Protein AF-A0A327KCR0-F1 (afdb_monomer_lite)

Foldseek 3Di:
DDDDDQDDAFCLVVDAQDDQRRNGHPRRVVVVLQVLCVQPPVPCGSVVQADPVDRNDCDDVNVVVVVVVSVVQVCCCPPVCVPCPNVGDDSNNPD

Sequence (95 aa):
FPAVSAEGPRASEVYENVHVLGDLSEEQFLRVMTVITEWVSPEQGCAYCHDENDLAAERPYTKIVSRRMLEMTRHINSDWTNHVAQTGVTCYTCH

Organism: NCBI:txid29409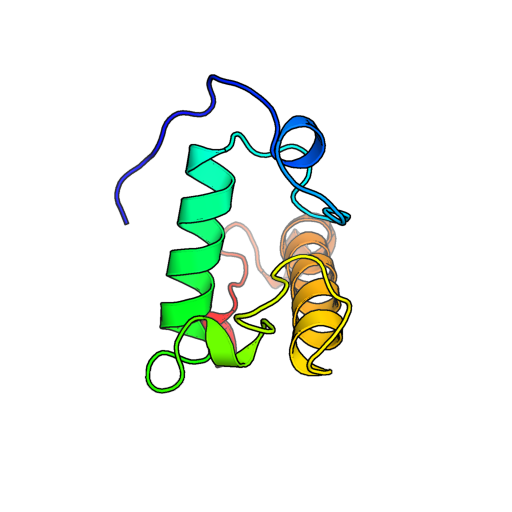

pLDDT: mean 97.15, std 2.61, range [76.5, 98.69]

Radius of gyration: 13.78 Å; chains: 1; bounding box: 32×28×34 Å

Secondary structure (DSSP, 8-state):
-------S-BHHHHSSS-SSSTTSBHHHHHHHHHHHHHHH-TTTGGGGTSBTTBTTSS-SHHHHHHHHHHHHHHHHHHH-HHHHTTT---GGGT-

Structure (mmCIF, N/CA/C/O backbone):
data_AF-A0A327KCR0-F1
#
_entry.id   AF-A0A327KCR0-F1
#
loop_
_atom_site.group_PDB
_atom_site.id
_atom_site.type_symbol
_atom_site.label_atom_id
_atom_site.label_alt_id
_atom_site.label_comp_id
_atom_site.label_asym_id
_atom_site.label_entity_id
_atom_site.label_seq_id
_atom_site.pdbx_PDB_ins_code
_atom_site.Cartn_x
_atom_site.Cartn_y
_atom_site.Cartn_z
_atom_site.occupancy
_atom_site.B_iso_or_equiv
_atom_site.auth_seq_id
_atom_site.auth_comp_id
_atom_site.auth_asym_id
_atom_site.auth_atom_id
_atom_site.pdbx_PDB_model_num
ATOM 1 N N . PHE A 1 1 ? 1.253 11.509 4.749 1.00 76.50 1 PHE A N 1
ATOM 2 C CA . PHE A 1 1 ? 1.223 11.470 3.270 1.00 76.50 1 PHE A CA 1
ATOM 3 C C . PHE A 1 1 ? 0.001 12.196 2.732 1.00 76.50 1 PHE A C 1
ATOM 5 O O . PHE A 1 1 ? -1.096 11.883 3.200 1.00 76.50 1 PHE A O 1
ATOM 12 N N . PRO A 1 2 ? 0.163 13.124 1.772 1.00 89.06 2 PRO A N 1
ATOM 13 C CA . PRO A 1 2 ? -0.959 13.816 1.137 1.00 89.06 2 PRO A CA 1
ATOM 14 C C . PRO A 1 2 ? -1.914 12.826 0.451 1.00 89.06 2 PRO A C 1
ATOM 16 O O . PRO A 1 2 ? -1.543 11.681 0.168 1.00 89.06 2 PRO A O 1
ATOM 19 N N . ALA A 1 3 ? -3.159 13.252 0.233 1.00 92.06 3 ALA A N 1
ATOM 20 C CA . ALA A 1 3 ? -4.083 12.527 -0.632 1.00 92.06 3 ALA A CA 1
ATOM 21 C C . ALA A 1 3 ? -3.585 12.592 -2.086 1.00 92.06 3 ALA A C 1
ATOM 23 O O . ALA A 1 3 ? -2.963 13.576 -2.479 1.00 92.06 3 ALA A O 1
ATOM 24 N N . VAL A 1 4 ? -3.851 11.538 -2.854 1.00 95.06 4 VAL A N 1
ATOM 25 C CA . VAL A 1 4 ? -3.485 11.413 -4.275 1.00 95.06 4 VAL A CA 1
ATOM 26 C C . VAL A 1 4 ? -4.724 11.050 -5.085 1.00 95.06 4 VAL A C 1
ATOM 28 O O . VAL A 1 4 ? -5.718 10.594 -4.505 1.00 95.06 4 VAL A O 1
ATOM 31 N N . SER A 1 5 ? -4.690 11.276 -6.397 1.00 92.56 5 SER A N 1
ATOM 32 C CA . SER A 1 5 ? -5.859 11.099 -7.251 1.00 92.56 5 SER A CA 1
ATOM 33 C C . SER A 1 5 ? -6.286 9.633 -7.335 1.00 92.56 5 SER A C 1
ATOM 35 O O . SER A 1 5 ? -5.460 8.726 -7.420 1.00 92.56 5 SER A O 1
ATOM 37 N N . ALA A 1 6 ? -7.599 9.390 -7.327 1.00 94.31 6 ALA A N 1
ATOM 38 C CA . ALA A 1 6 ? -8.186 8.080 -7.631 1.00 94.31 6 ALA A CA 1
ATOM 39 C C . ALA A 1 6 ? -8.495 7.902 -9.133 1.00 94.31 6 ALA A C 1
ATOM 41 O O . ALA A 1 6 ? -8.979 6.844 -9.555 1.00 94.31 6 ALA A O 1
ATOM 42 N N . GLU A 1 7 ? -8.260 8.954 -9.921 1.00 95.25 7 GLU A N 1
ATOM 43 C CA . GLU A 1 7 ? -8.423 8.968 -11.371 1.00 95.25 7 GLU A CA 1
ATOM 44 C C . GLU A 1 7 ? -7.232 8.296 -12.067 1.00 95.25 7 GLU A C 1
ATOM 46 O O . GLU A 1 7 ? -6.186 8.061 -11.461 1.00 95.25 7 GLU A O 1
ATOM 51 N N . GLY A 1 8 ? -7.394 7.997 -13.356 1.00 93.81 8 GLY A N 1
ATOM 52 C CA . GLY A 1 8 ? -6.359 7.365 -14.171 1.00 93.81 8 GLY A CA 1
ATOM 53 C C . GLY A 1 8 ? -6.462 5.835 -14.247 1.00 93.81 8 GLY A C 1
ATOM 54 O O . GLY A 1 8 ? -7.446 5.250 -13.771 1.00 93.81 8 GLY A O 1
ATOM 55 N N . PRO A 1 9 ? -5.476 5.198 -14.907 1.00 97.31 9 PRO A N 1
ATOM 56 C CA . PRO A 1 9 ? -5.462 3.760 -15.133 1.00 97.31 9 PRO A CA 1
ATOM 57 C C . PRO A 1 9 ? -5.261 2.989 -13.828 1.00 97.31 9 PRO A C 1
ATOM 59 O O . PRO A 1 9 ? -4.696 3.495 -12.850 1.00 97.31 9 PRO A O 1
ATOM 62 N N . ARG A 1 10 ? -5.743 1.748 -13.816 1.00 97.94 10 ARG A N 1
ATOM 63 C CA . ARG A 1 10 ? -5.617 0.857 -12.663 1.00 97.94 10 ARG A CA 1
ATOM 64 C C . ARG A 1 10 ? -4.218 0.258 -12.618 1.00 97.94 10 ARG A C 1
ATOM 66 O O . ARG A 1 10 ? -3.626 -0.041 -13.649 1.00 97.94 10 ARG A O 1
ATOM 73 N N . ALA A 1 11 ? -3.706 -0.001 -11.420 1.00 97.69 11 ALA A N 1
ATOM 74 C CA . ALA A 1 11 ? -2.394 -0.617 -11.243 1.00 97.69 11 ALA A CA 1
ATOM 75 C C . ALA A 1 11 ? -2.271 -1.967 -11.974 1.00 97.69 11 ALA A C 1
ATOM 77 O O . ALA A 1 11 ? -1.201 -2.291 -12.474 1.00 97.69 11 ALA A O 1
ATOM 78 N N . SER A 1 12 ? -3.367 -2.727 -12.081 1.00 97.38 12 SER A N 1
ATOM 79 C CA . SER A 1 12 ? -3.420 -3.980 -12.853 1.00 97.38 12 SER A CA 1
ATOM 80 C C . SER A 1 12 ? -3.328 -3.804 -14.376 1.00 97.38 12 SER A C 1
ATOM 82 O O . SER A 1 12 ? -3.024 -4.767 -15.073 1.00 97.38 12 SER A O 1
ATOM 84 N N . GLU A 1 13 ? -3.587 -2.603 -14.895 1.00 97.44 13 GLU A N 1
ATOM 85 C CA . GLU A 1 13 ? -3.479 -2.266 -16.321 1.00 97.44 13 GLU A CA 1
ATOM 86 C C . GLU A 1 13 ? -2.090 -1.714 -16.672 1.00 97.44 13 GLU A C 1
ATOM 88 O O . GLU A 1 13 ? -1.658 -1.820 -17.818 1.00 97.44 13 GLU A O 1
ATOM 93 N N . VAL A 1 14 ? -1.401 -1.115 -15.694 1.00 97.25 14 VAL A N 1
ATOM 94 C CA . VAL A 1 14 ? -0.098 -0.453 -15.875 1.00 97.25 14 VAL A CA 1
ATOM 95 C C . VAL A 1 14 ? 1.074 -1.363 -15.508 1.00 97.25 14 VAL A C 1
ATOM 97 O O . VAL A 1 14 ? 2.109 -1.325 -16.169 1.00 97.25 14 VAL A O 1
ATOM 100 N N . TYR A 1 15 ? 0.932 -2.171 -14.455 1.00 97.25 15 TYR A N 1
ATOM 101 C CA . TYR A 1 15 ? 2.019 -2.966 -13.890 1.00 97.25 15 TYR A CA 1
ATOM 102 C C . TYR A 1 15 ? 1.781 -4.467 -14.033 1.00 97.25 15 TYR A C 1
ATOM 104 O O . TYR A 1 15 ? 0.658 -4.968 -13.983 1.00 97.25 15 TYR A O 1
ATOM 112 N N . GLU A 1 16 ? 2.880 -5.207 -14.123 1.00 96.81 16 GLU A N 1
ATOM 113 C CA . GLU A 1 16 ? 2.861 -6.663 -14.163 1.00 96.81 16 GLU A CA 1
ATOM 114 C C . GLU A 1 16 ? 2.801 -7.266 -12.751 1.00 96.81 16 GLU A C 1
ATOM 116 O O . GLU A 1 16 ? 3.339 -6.724 -11.784 1.00 96.81 16 GLU A O 1
ATOM 121 N N . ASN A 1 17 ? 2.175 -8.441 -12.637 1.00 96.81 17 ASN A N 1
ATOM 122 C CA . ASN A 1 17 ? 2.154 -9.246 -11.411 1.00 96.81 17 ASN A CA 1
ATOM 123 C C . ASN A 1 17 ? 1.516 -8.552 -10.178 1.00 96.81 17 ASN A C 1
ATOM 125 O O . ASN A 1 17 ? 1.941 -8.745 -9.031 1.00 96.81 17 ASN A O 1
ATOM 129 N N . VAL A 1 18 ? 0.475 -7.739 -10.395 1.00 97.19 18 VAL A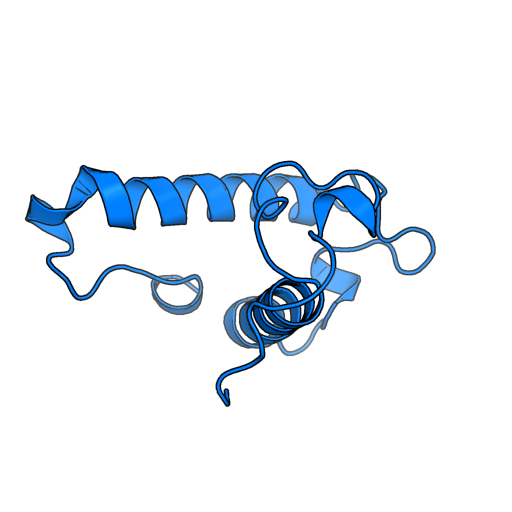 N 1
ATOM 130 C CA . VAL A 1 18 ? -0.292 -7.084 -9.321 1.00 97.19 18 VAL A CA 1
ATOM 131 C C . VAL A 1 18 ? -1.537 -7.899 -8.962 1.00 97.19 18 VAL A C 1
ATOM 133 O O . VAL A 1 18 ? -2.556 -7.835 -9.642 1.00 97.19 18 VAL A O 1
ATOM 136 N N . HIS A 1 19 ? -1.477 -8.639 -7.851 1.00 95.56 19 HIS A N 1
ATOM 137 C CA . HIS A 1 19 ? -2.579 -9.513 -7.414 1.00 95.56 19 HIS A CA 1
ATOM 138 C C . HIS A 1 19 ? -3.560 -8.881 -6.422 1.00 95.56 19 HIS A C 1
ATOM 140 O O . HIS A 1 19 ? -4.750 -9.173 -6.467 1.00 95.56 19 HIS A O 1
ATOM 146 N N . VAL A 1 20 ? -3.067 -8.053 -5.494 1.00 97.44 20 VAL A N 1
ATOM 147 C CA . VAL A 1 20 ? -3.883 -7.531 -4.381 1.00 97.44 20 VAL A CA 1
ATOM 148 C C . VAL A 1 20 ? -4.323 -6.099 -4.663 1.00 97.44 20 VAL A C 1
ATOM 150 O O . VAL A 1 20 ? -5.505 -5.791 -4.598 1.00 97.44 20 VAL A O 1
ATOM 153 N N . LEU A 1 21 ? -3.384 -5.220 -5.009 1.00 97.81 21 LEU A N 1
ATOM 154 C CA . LEU A 1 21 ? -3.615 -3.777 -5.150 1.00 97.81 21 LEU A CA 1
ATOM 155 C C . LEU A 1 21 ? -4.012 -3.357 -6.577 1.00 97.81 21 LEU A C 1
ATOM 157 O O . LEU A 1 21 ? -3.767 -2.221 -6.972 1.00 97.81 21 LEU A O 1
ATOM 161 N N . GLY A 1 22 ? -4.569 -4.277 -7.368 1.00 97.19 22 GLY A N 1
ATOM 162 C CA . GLY A 1 22 ? -4.824 -4.065 -8.797 1.00 97.19 22 GLY A CA 1
ATOM 163 C C . GLY A 1 22 ? -5.915 -3.037 -9.101 1.00 97.19 22 GLY A C 1
ATOM 164 O O . GLY A 1 22 ? -5.981 -2.555 -10.227 1.00 97.19 22 GLY A O 1
ATOM 165 N N . ASP A 1 23 ? -6.747 -2.710 -8.113 1.00 97.38 23 ASP A N 1
ATOM 166 C CA . ASP A 1 23 ? -7.885 -1.791 -8.179 1.00 97.38 23 ASP A CA 1
ATOM 167 C C . ASP A 1 23 ? -7.510 -0.314 -7.958 1.00 97.38 23 ASP A C 1
ATOM 169 O O . ASP A 1 23 ? -8.258 0.597 -8.333 1.00 97.38 23 ASP A O 1
ATOM 173 N N . LEU A 1 24 ? -6.339 -0.067 -7.371 1.00 98.00 24 LEU A N 1
ATOM 174 C CA . LEU A 1 24 ? -5.841 1.279 -7.102 1.00 98.00 24 LEU A CA 1
ATOM 175 C C . LEU A 1 24 ? -5.499 2.011 -8.403 1.00 98.00 24 LEU A C 1
ATOM 177 O O . LEU A 1 24 ? -5.083 1.381 -9.376 1.00 98.00 24 LEU A O 1
ATOM 181 N N . SER A 1 25 ? -5.640 3.340 -8.415 1.00 98.19 25 SER A N 1
ATOM 182 C CA . SER A 1 25 ? -4.998 4.151 -9.458 1.00 98.19 25 SER A CA 1
ATOM 183 C C . SER A 1 25 ? -3.475 4.028 -9.360 1.00 98.19 25 SER A C 1
ATOM 185 O O . SER A 1 25 ? -2.937 3.671 -8.305 1.00 98.19 25 SER A O 1
ATOM 187 N N . GLU A 1 26 ? -2.766 4.364 -10.435 1.00 96.69 26 GLU A N 1
ATOM 188 C CA . GLU A 1 26 ? -1.300 4.384 -10.431 1.00 96.69 26 GLU A CA 1
ATOM 189 C C . GLU A 1 26 ? -0.723 5.235 -9.281 1.00 96.69 26 GLU A C 1
ATOM 191 O O . GLU A 1 26 ? 0.128 4.770 -8.520 1.00 96.69 26 GLU A O 1
ATOM 196 N N . GLU A 1 27 ? -1.245 6.449 -9.071 1.00 96.62 27 GLU A N 1
ATOM 197 C CA . GLU A 1 27 ? -0.779 7.328 -7.991 1.00 96.62 27 GLU A CA 1
ATOM 198 C C . GLU A 1 27 ? -1.037 6.736 -6.597 1.00 96.62 27 GLU A C 1
ATOM 200 O O . GLU A 1 27 ? -0.191 6.824 -5.702 1.00 96.62 27 GLU A O 1
ATOM 205 N N . GLN A 1 28 ? -2.200 6.109 -6.395 1.00 97.81 28 GLN A N 1
ATOM 206 C CA . GLN A 1 28 ? -2.526 5.433 -5.139 1.00 97.81 28 GLN A CA 1
ATOM 207 C C . GLN A 1 28 ? -1.608 4.240 -4.890 1.00 97.81 28 GLN A C 1
ATOM 209 O O . GLN A 1 28 ? -1.157 4.047 -3.759 1.00 97.81 28 GLN A O 1
ATOM 214 N N . PHE A 1 29 ? -1.316 3.458 -5.929 1.00 97.94 29 PHE A N 1
ATOM 215 C CA . PHE A 1 29 ? -0.418 2.315 -5.851 1.00 97.94 29 PHE A CA 1
ATOM 216 C C . PHE A 1 29 ? 0.990 2.746 -5.432 1.00 97.94 29 PHE A C 1
ATOM 218 O O . PHE A 1 29 ? 1.519 2.227 -4.447 1.00 97.94 29 PHE A O 1
ATOM 225 N N . LEU A 1 30 ? 1.559 3.754 -6.100 1.00 96.19 30 LEU A N 1
ATOM 226 C CA . LEU A 1 30 ? 2.877 4.294 -5.757 1.00 96.19 30 LEU A CA 1
ATOM 227 C C . LEU A 1 30 ? 2.904 4.861 -4.334 1.00 96.19 30 LEU A C 1
ATOM 229 O O . LEU A 1 30 ? 3.823 4.561 -3.570 1.00 96.19 30 LEU A O 1
ATOM 233 N N . ARG A 1 31 ? 1.858 5.594 -3.926 1.00 97.31 31 ARG A N 1
ATOM 234 C CA . ARG A 1 31 ? 1.726 6.085 -2.547 1.00 97.31 31 ARG A CA 1
ATOM 235 C C . ARG A 1 31 ? 1.757 4.942 -1.536 1.00 97.31 31 ARG A C 1
ATOM 237 O O . ARG A 1 31 ? 2.434 5.063 -0.521 1.00 97.31 31 ARG A O 1
ATOM 244 N N . VAL A 1 32 ? 1.033 3.849 -1.784 1.00 97.31 32 VAL A N 1
ATOM 245 C CA . VAL A 1 32 ? 1.029 2.680 -0.889 1.00 97.31 32 VAL A CA 1
ATOM 246 C C . VAL A 1 32 ? 2.428 2.068 -0.782 1.00 97.31 32 VAL A C 1
ATOM 248 O O . VAL A 1 32 ? 2.852 1.764 0.330 1.00 97.31 32 VAL A O 1
ATOM 251 N N . MET A 1 33 ? 3.178 1.960 -1.881 1.00 97.81 33 MET A N 1
ATOM 252 C CA . MET A 1 33 ? 4.551 1.434 -1.849 1.00 97.81 33 MET A CA 1
ATOM 253 C C . MET A 1 33 ? 5.505 2.313 -1.033 1.00 97.81 33 MET A C 1
ATOM 255 O O . MET A 1 33 ? 6.272 1.797 -0.215 1.00 97.81 33 MET A O 1
ATOM 259 N N . THR A 1 34 ? 5.422 3.638 -1.182 1.00 97.00 34 THR A N 1
ATOM 260 C CA . THR A 1 34 ? 6.211 4.578 -0.367 1.00 97.00 34 THR A CA 1
ATOM 261 C C . THR A 1 34 ? 5.878 4.436 1.117 1.00 97.00 34 THR A C 1
ATOM 263 O O . THR A 1 34 ? 6.774 4.319 1.947 1.00 97.00 34 THR A O 1
ATOM 266 N N . VAL A 1 35 ? 4.587 4.379 1.450 1.00 97.38 35 VAL A N 1
ATOM 267 C CA . VAL A 1 35 ? 4.121 4.272 2.838 1.00 97.38 35 VAL A CA 1
ATOM 268 C C . VAL A 1 35 ? 4.564 2.954 3.482 1.00 97.38 35 VAL A C 1
ATOM 270 O O . VAL A 1 35 ? 5.027 2.954 4.618 1.00 97.38 35 VAL A O 1
ATOM 273 N N . ILE A 1 36 ? 4.457 1.829 2.767 1.00 98.00 36 ILE A N 1
ATOM 274 C CA . ILE A 1 36 ? 4.908 0.523 3.272 1.00 98.00 36 ILE A CA 1
ATOM 275 C C . ILE A 1 36 ? 6.417 0.529 3.513 1.00 98.00 36 ILE A C 1
ATOM 277 O O . ILE A 1 36 ? 6.865 -0.005 4.523 1.00 98.00 36 ILE A O 1
ATOM 281 N N . THR A 1 37 ? 7.191 1.160 2.627 1.00 98.19 37 THR A N 1
ATOM 282 C CA . THR A 1 37 ? 8.644 1.292 2.802 1.00 98.19 37 THR A CA 1
ATOM 283 C C . THR A 1 37 ? 8.978 2.030 4.096 1.00 98.19 37 THR A C 1
ATOM 285 O O . THR A 1 37 ? 9.789 1.539 4.877 1.00 98.19 37 THR A O 1
ATOM 288 N N . GLU A 1 38 ? 8.312 3.158 4.363 1.00 98.06 38 GLU A N 1
ATOM 289 C CA . GLU A 1 38 ? 8.506 3.912 5.609 1.00 98.06 38 GLU A CA 1
ATOM 290 C C . GLU A 1 38 ? 8.108 3.111 6.855 1.00 98.06 38 GLU A C 1
ATOM 292 O O . GLU A 1 38 ? 8.752 3.236 7.894 1.00 98.06 38 GLU A O 1
ATOM 297 N N . TRP A 1 39 ? 7.069 2.279 6.764 1.00 98.44 39 TRP A N 1
ATOM 298 C CA . TRP A 1 39 ? 6.579 1.497 7.900 1.00 98.44 39 TRP A CA 1
ATOM 299 C C . TRP A 1 39 ? 7.369 0.223 8.187 1.00 98.44 39 TRP A C 1
ATOM 301 O O . TRP A 1 39 ? 7.394 -0.205 9.332 1.00 98.44 39 TRP A O 1
ATOM 311 N N . VAL A 1 40 ? 7.957 -0.415 7.175 1.00 98.44 40 VAL A N 1
ATOM 312 C CA . VAL A 1 40 ? 8.502 -1.778 7.307 1.00 98.44 40 VAL A CA 1
ATOM 313 C C . VAL A 1 40 ? 10.021 -1.814 7.201 1.00 98.44 40 VAL A C 1
ATOM 315 O O . VAL A 1 40 ? 10.669 -2.553 7.937 1.00 98.44 40 VAL A O 1
ATOM 318 N N . SER A 1 41 ? 10.601 -1.054 6.273 1.00 98.25 41 SER A N 1
ATOM 319 C CA . SER A 1 41 ? 12.021 -1.166 5.930 1.00 98.25 41 SER A CA 1
ATOM 320 C C . SER A 1 41 ? 12.618 0.181 5.502 1.00 98.25 41 SER A C 1
ATOM 322 O O . SER A 1 41 ? 13.138 0.296 4.386 1.00 98.25 41 SER A O 1
ATOM 324 N N . PRO A 1 42 ? 12.552 1.220 6.356 1.00 97.69 42 PRO A N 1
ATOM 325 C CA . PRO A 1 42 ? 12.967 2.573 5.984 1.00 97.69 42 PRO A CA 1
ATOM 326 C C . PRO A 1 42 ? 14.468 2.678 5.680 1.00 97.69 42 PRO A C 1
ATOM 328 O O . PRO A 1 42 ? 14.871 3.518 4.882 1.00 97.69 42 PRO A O 1
ATOM 331 N N . GLU A 1 43 ? 15.298 1.819 6.279 1.00 97.88 43 GLU A N 1
ATOM 332 C CA . GLU A 1 43 ? 16.746 1.799 6.038 1.00 97.88 43 GLU A CA 1
ATOM 333 C C . GLU A 1 43 ? 17.113 1.076 4.734 1.00 97.88 43 GLU A C 1
ATOM 335 O O . GLU A 1 43 ? 18.015 1.506 4.019 1.00 97.88 43 GLU A O 1
ATOM 340 N N . GLN A 1 44 ? 1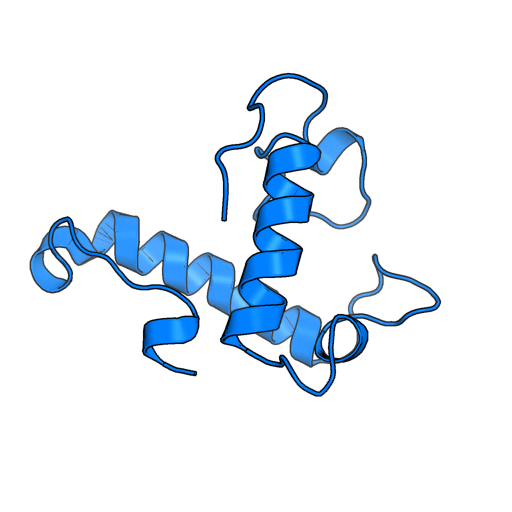6.424 -0.025 4.417 1.00 97.81 44 GLN A N 1
ATOM 341 C CA . GLN A 1 44 ? 16.705 -0.855 3.239 1.00 97.81 44 GLN A CA 1
ATOM 342 C C . GLN A 1 44 ? 15.978 -0.363 1.978 1.00 97.81 44 GLN A C 1
ATOM 344 O O . GLN A 1 44 ? 16.366 -0.713 0.864 1.00 97.81 44 GLN A O 1
ATOM 349 N N . GLY A 1 45 ? 14.925 0.442 2.135 1.00 97.56 45 GLY A N 1
ATOM 350 C CA . GLY A 1 45 ? 14.167 1.009 1.028 1.00 97.56 45 GLY A CA 1
ATOM 351 C C . GLY A 1 45 ? 13.419 -0.041 0.198 1.00 97.56 45 GLY A C 1
ATOM 352 O O . GLY A 1 45 ? 13.091 -1.134 0.666 1.00 97.56 45 GLY A O 1
ATOM 353 N N . CYS A 1 46 ? 13.160 0.292 -1.068 1.00 97.00 46 CYS A N 1
ATOM 354 C CA . CYS A 1 46 ? 12.376 -0.535 -1.993 1.00 97.00 46 CYS A CA 1
ATOM 355 C C . CYS A 1 46 ? 12.987 -1.933 -2.214 1.00 97.00 46 CYS A C 1
ATOM 357 O O . CYS A 1 46 ? 12.256 -2.919 -2.343 1.00 97.00 46 CYS A O 1
ATOM 359 N N . ALA A 1 47 ? 14.322 -2.022 -2.210 1.00 97.44 47 ALA A N 1
ATOM 360 C CA . ALA A 1 47 ? 15.078 -3.255 -2.434 1.00 97.44 47 ALA A CA 1
ATOM 361 C C . ALA A 1 47 ? 14.883 -4.303 -1.323 1.00 97.44 47 ALA A C 1
ATOM 363 O O . ALA A 1 47 ? 15.215 -5.473 -1.505 1.00 97.44 47 ALA A O 1
ATOM 364 N N . TYR A 1 48 ? 14.297 -3.924 -0.179 1.00 98.38 48 TYR A N 1
ATOM 365 C CA . TYR A 1 48 ? 13.924 -4.891 0.851 1.00 98.38 48 TYR A CA 1
ATOM 366 C C . TYR A 1 48 ? 12.895 -5.900 0.344 1.00 98.38 48 TYR A C 1
ATOM 368 O O . TYR A 1 48 ? 12.989 -7.086 0.653 1.00 98.38 48 TYR A O 1
ATOM 376 N N . CYS A 1 49 ? 11.916 -5.431 -0.435 1.00 98.25 49 CYS A N 1
ATOM 377 C CA . CYS A 1 49 ? 10.806 -6.233 -0.950 1.00 98.25 49 CYS A CA 1
ATOM 378 C C . CYS A 1 49 ? 10.909 -6.523 -2.447 1.00 98.25 49 CYS A C 1
ATOM 380 O O . CYS A 1 49 ? 10.178 -7.381 -2.926 1.00 98.25 49 CYS A O 1
ATOM 382 N N . HIS A 1 50 ? 11.757 -5.823 -3.194 1.00 98.44 50 HIS A N 1
ATOM 383 C CA . HIS A 1 50 ? 11.833 -5.948 -4.648 1.00 98.44 50 HIS A CA 1
ATOM 384 C C . HIS A 1 50 ? 13.231 -6.323 -5.125 1.00 98.44 50 HIS A C 1
ATOM 386 O O . HIS A 1 50 ? 14.230 -5.951 -4.518 1.00 98.44 50 HIS A O 1
ATOM 392 N N . ASP A 1 51 ? 13.290 -7.024 -6.256 1.00 97.56 51 ASP A N 1
ATOM 393 C CA . ASP A 1 51 ? 14.487 -7.031 -7.087 1.00 97.56 51 ASP A CA 1
ATOM 394 C C . ASP A 1 51 ? 14.543 -5.737 -7.905 1.00 97.56 51 ASP A C 1
ATOM 396 O O . ASP A 1 51 ? 13.624 -5.433 -8.663 1.00 97.56 51 ASP A O 1
ATOM 400 N N . GLU A 1 52 ? 15.631 -4.985 -7.772 1.00 94.38 52 GLU A N 1
ATOM 401 C CA . GLU A 1 52 ? 15.843 -3.717 -8.475 1.00 94.38 52 GLU A CA 1
ATOM 402 C C . GLU A 1 52 ? 15.936 -3.870 -10.002 1.00 94.38 52 GLU A C 1
ATOM 404 O O . GLU A 1 52 ? 15.679 -2.914 -10.730 1.00 94.38 52 GLU A O 1
ATOM 409 N N . ASN A 1 53 ? 16.264 -5.065 -10.500 1.00 96.12 53 ASN A N 1
ATOM 410 C CA . ASN A 1 53 ? 16.315 -5.357 -11.934 1.00 96.12 53 ASN A CA 1
ATOM 411 C C . ASN A 1 53 ? 14.958 -5.800 -12.497 1.00 96.12 53 ASN A C 1
ATOM 413 O O . ASN A 1 53 ? 14.771 -5.789 -13.711 1.00 96.12 53 ASN A O 1
ATOM 417 N N . ASP A 1 54 ? 14.036 -6.231 -11.633 1.00 97.25 54 ASP A N 1
ATOM 418 C CA . ASP A 1 54 ? 12.710 -6.709 -12.015 1.00 97.25 54 ASP A CA 1
ATOM 419 C C . ASP A 1 54 ? 11.734 -6.556 -10.841 1.00 97.25 54 ASP A C 1
ATOM 421 O O . ASP A 1 54 ? 11.579 -7.435 -9.984 1.00 97.25 54 ASP A O 1
ATOM 425 N N . LEU A 1 55 ? 11.022 -5.429 -10.831 1.00 96.88 55 LEU A N 1
ATOM 426 C CA . LEU A 1 55 ? 10.049 -5.119 -9.789 1.00 96.88 55 LEU A CA 1
ATOM 427 C C . LEU A 1 55 ? 8.859 -6.090 -9.783 1.00 96.88 55 LEU A C 1
ATOM 429 O O . LEU A 1 55 ? 8.188 -6.195 -8.750 1.00 96.88 55 LEU A O 1
ATOM 433 N N . ALA A 1 56 ? 8.601 -6.812 -10.881 1.00 97.56 56 ALA A N 1
ATOM 434 C CA . ALA A 1 56 ? 7.506 -7.766 -11.034 1.00 97.56 56 ALA A CA 1
ATOM 435 C C . ALA A 1 56 ? 7.888 -9.185 -10.583 1.00 97.56 56 ALA A C 1
ATOM 437 O O . ALA A 1 56 ? 6.998 -9.928 -10.161 1.00 97.56 56 ALA A O 1
ATOM 438 N N . ALA A 1 57 ? 9.174 -9.535 -10.512 1.00 97.62 57 ALA A N 1
ATOM 439 C CA . ALA A 1 57 ? 9.642 -10.854 -10.077 1.00 97.62 57 ALA A CA 1
ATOM 440 C C . ALA A 1 57 ? 9.104 -11.272 -8.696 1.00 97.62 57 ALA A C 1
ATOM 442 O O . ALA A 1 57 ? 8.987 -10.440 -7.801 1.00 97.62 57 ALA A O 1
ATOM 443 N N . GLU A 1 58 ? 8.819 -12.559 -8.468 1.00 96.81 58 GLU A N 1
ATOM 444 C CA . GLU A 1 58 ? 8.442 -13.101 -7.144 1.00 96.81 58 GLU A CA 1
ATOM 445 C C . GLU A 1 58 ? 9.663 -13.381 -6.253 1.00 96.81 58 GLU A C 1
ATOM 447 O O . GLU A 1 58 ? 9.824 -14.455 -5.675 1.00 96.81 58 GLU A O 1
ATOM 452 N N . ARG A 1 59 ? 10.562 -12.401 -6.167 1.00 96.31 59 ARG A N 1
ATOM 453 C CA . ARG A 1 59 ? 11.756 -12.412 -5.320 1.00 96.31 59 ARG A CA 1
ATOM 454 C C . ARG A 1 59 ? 12.141 -10.970 -4.960 1.00 96.31 59 ARG A C 1
ATOM 456 O O . ARG A 1 59 ? 11.830 -10.071 -5.740 1.00 96.31 59 ARG A O 1
ATOM 463 N N . PRO A 1 60 ? 12.832 -10.741 -3.832 1.00 97.25 60 PRO A N 1
ATOM 464 C CA . PRO A 1 60 ? 13.160 -11.707 -2.777 1.00 97.25 60 PRO A CA 1
ATOM 465 C C . PRO A 1 60 ? 11.919 -12.252 -2.046 1.00 97.25 60 PRO A C 1
ATOM 467 O O . PRO A 1 60 ? 10.793 -11.822 -2.292 1.00 97.25 60 PRO A O 1
ATOM 470 N N . TYR A 1 61 ? 12.106 -13.238 -1.159 1.00 98.06 61 TYR A N 1
ATOM 471 C CA . TYR A 1 61 ? 11.000 -13.892 -0.435 1.00 98.06 61 TYR A CA 1
ATOM 472 C C . TYR A 1 61 ? 10.111 -12.895 0.333 1.00 98.06 61 TYR A C 1
ATOM 474 O O . TYR A 1 61 ? 8.919 -13.134 0.526 1.00 98.06 61 TYR A O 1
ATOM 482 N N . THR A 1 62 ? 10.682 -11.761 0.738 1.00 98.38 62 THR A N 1
ATOM 483 C CA . THR A 1 62 ? 9.987 -10.643 1.379 1.00 98.38 62 THR A CA 1
ATOM 484 C C . THR A 1 62 ? 8.853 -10.103 0.512 1.00 98.38 62 THR A C 1
ATOM 486 O O . THR A 1 62 ? 7.818 -9.766 1.067 1.00 98.38 62 THR A O 1
ATOM 489 N N . LYS A 1 63 ? 8.940 -10.123 -0.828 1.00 98.38 63 LYS A N 1
ATOM 490 C CA . LYS A 1 63 ? 7.807 -9.758 -1.698 1.00 98.38 63 LYS A CA 1
ATOM 491 C C . LYS A 1 63 ? 6.590 -10.655 -1.488 1.00 98.38 63 LYS A C 1
ATOM 493 O O . LYS A 1 63 ? 5.454 -10.182 -1.445 1.00 98.38 63 LYS A O 1
ATOM 498 N N . ILE A 1 64 ? 6.836 -11.958 -1.373 1.00 98.25 64 ILE A N 1
ATOM 499 C CA . ILE A 1 64 ? 5.797 -12.977 -1.198 1.00 98.25 64 ILE A CA 1
ATOM 500 C C . ILE A 1 64 ? 5.140 -12.791 0.175 1.00 98.25 64 ILE A C 1
ATOM 502 O O . ILE A 1 64 ? 3.913 -12.772 0.281 1.00 98.25 64 ILE A O 1
ATOM 506 N N . VAL A 1 65 ? 5.951 -12.567 1.216 1.00 98.50 65 VAL A N 1
ATOM 507 C CA . VAL A 1 65 ? 5.460 -12.272 2.571 1.00 98.50 65 VAL A CA 1
ATOM 508 C C . VAL A 1 65 ? 4.663 -10.968 2.592 1.00 98.50 65 VAL A C 1
ATOM 510 O O . VAL A 1 65 ? 3.534 -10.960 3.075 1.00 98.50 65 VAL A O 1
ATOM 513 N N . SER A 1 66 ? 5.188 -9.889 2.010 1.00 98.56 66 SER A N 1
ATOM 514 C CA . SER A 1 66 ? 4.523 -8.583 1.949 1.00 98.56 66 SER A CA 1
ATOM 515 C C . SER A 1 66 ? 3.172 -8.655 1.237 1.00 98.56 66 SER A C 1
ATOM 517 O O . SER A 1 66 ? 2.198 -8.071 1.712 1.00 98.56 66 SER A O 1
ATOM 519 N N . ARG A 1 67 ? 3.055 -9.444 0.158 1.00 98.56 67 ARG A N 1
ATOM 520 C CA . ARG A 1 67 ? 1.760 -9.702 -0.496 1.00 98.56 67 ARG A CA 1
ATOM 521 C C . ARG A 1 67 ? 0.766 -10.350 0.465 1.00 98.56 67 ARG A C 1
ATOM 523 O O . ARG A 1 67 ? -0.377 -9.907 0.548 1.00 98.56 67 ARG A O 1
ATOM 530 N N . ARG A 1 68 ? 1.203 -11.352 1.230 1.00 98.50 68 ARG A N 1
ATOM 531 C CA . ARG A 1 68 ? 0.340 -12.010 2.215 1.00 98.50 68 ARG A CA 1
ATOM 532 C C . ARG A 1 68 ? -0.045 -11.076 3.368 1.00 98.50 68 ARG A C 1
ATOM 534 O O . ARG A 1 68 ? -1.172 -11.148 3.851 1.00 98.50 68 ARG A O 1
ATOM 541 N N . MET A 1 69 ? 0.843 -10.168 3.774 1.00 98.69 69 MET A N 1
ATOM 542 C CA . MET A 1 69 ? 0.551 -9.161 4.804 1.00 98.69 69 MET A CA 1
ATOM 543 C C . MET A 1 69 ? -0.462 -8.112 4.334 1.00 98.69 69 MET A C 1
ATOM 545 O O . MET A 1 69 ? -1.294 -7.671 5.129 1.00 98.69 69 MET A O 1
ATOM 549 N N . LEU A 1 70 ? -0.462 -7.758 3.045 1.00 98.50 70 LEU A N 1
ATOM 550 C CA . LEU A 1 70 ? -1.506 -6.912 2.457 1.00 98.50 70 LEU A CA 1
ATOM 551 C C . LEU A 1 70 ? -2.883 -7.581 2.525 1.00 98.50 70 LEU A C 1
ATOM 553 O O . LEU A 1 70 ? -3.854 -6.945 2.937 1.00 98.50 70 LEU A O 1
ATOM 557 N N . GLU A 1 71 ? -2.967 -8.863 2.162 1.00 98.50 71 GLU A N 1
ATOM 558 C CA . GLU A 1 71 ? -4.205 -9.646 2.273 1.00 98.50 71 GLU A CA 1
ATOM 559 C C . GLU A 1 71 ? -4.674 -9.738 3.728 1.00 98.50 71 GLU A C 1
ATOM 561 O O . GLU A 1 71 ? -5.839 -9.472 4.016 1.00 98.50 71 GLU A O 1
ATOM 566 N N . MET A 1 72 ? -3.759 -10.045 4.652 1.00 98.69 72 MET A N 1
ATOM 567 C CA . MET A 1 72 ? -4.048 -10.114 6.085 1.00 98.69 72 MET A CA 1
ATOM 568 C C . MET A 1 72 ? -4.577 -8.777 6.615 1.00 98.69 72 MET A C 1
ATOM 570 O O . MET A 1 72 ? -5.595 -8.749 7.297 1.00 98.69 72 MET A O 1
ATOM 574 N N . THR A 1 73 ? -3.924 -7.665 6.276 1.00 98.56 73 THR A N 1
ATOM 575 C CA . THR A 1 73 ? -4.319 -6.325 6.735 1.00 98.56 73 THR A CA 1
ATOM 576 C C . THR A 1 73 ? -5.698 -5.941 6.195 1.00 98.56 73 THR A C 1
ATOM 578 O O . THR A 1 73 ? -6.547 -5.475 6.954 1.00 98.56 73 THR A O 1
ATOM 581 N N . ARG A 1 74 ? -5.960 -6.183 4.900 1.00 98.00 74 ARG A N 1
ATOM 582 C CA . ARG A 1 74 ? -7.286 -5.961 4.295 1.00 98.00 74 ARG A CA 1
ATOM 583 C C . ARG A 1 74 ? -8.359 -6.818 4.968 1.00 98.00 74 ARG A C 1
ATOM 585 O O . ARG A 1 74 ? -9.428 -6.297 5.277 1.00 98.00 74 ARG A O 1
ATOM 592 N N . HIS A 1 75 ? -8.062 -8.089 5.232 1.00 98.44 75 HIS A N 1
ATOM 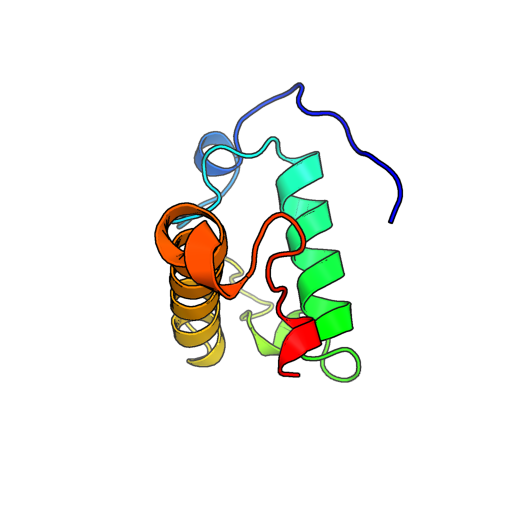593 C CA . HIS A 1 75 ? -8.972 -9.006 5.916 1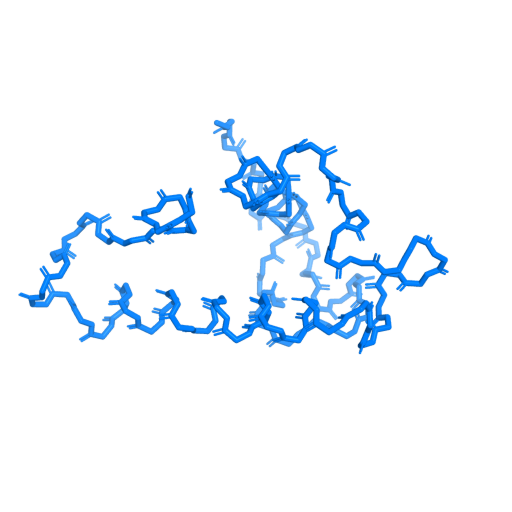.00 98.44 75 HIS A CA 1
ATOM 594 C C . HIS A 1 75 ? -9.279 -8.547 7.349 1.00 98.44 75 HIS A C 1
ATOM 596 O O . HIS A 1 75 ? -10.446 -8.447 7.714 1.00 98.44 75 HIS A O 1
ATOM 602 N N . ILE A 1 76 ? -8.266 -8.188 8.145 1.00 98.56 76 ILE A N 1
ATOM 603 C CA . ILE A 1 76 ? -8.460 -7.687 9.517 1.00 98.56 76 ILE A CA 1
ATOM 604 C C . ILE A 1 76 ? -9.329 -6.423 9.513 1.00 98.56 76 ILE A C 1
ATOM 606 O O . ILE A 1 76 ? -10.300 -6.336 10.262 1.00 98.56 76 ILE A O 1
ATOM 610 N N . ASN A 1 77 ? -9.026 -5.461 8.641 1.00 98.44 77 ASN A N 1
ATOM 611 C CA . ASN A 1 77 ? -9.740 -4.183 8.618 1.00 98.44 77 ASN A CA 1
ATOM 612 C C . ASN A 1 77 ? -11.173 -4.283 8.080 1.00 98.44 77 ASN A C 1
ATOM 614 O O . ASN A 1 77 ? -11.988 -3.418 8.390 1.00 98.44 77 ASN A O 1
ATOM 618 N N . SER A 1 78 ? -11.484 -5.314 7.291 1.00 97.88 78 SER A N 1
ATOM 619 C CA . SER A 1 78 ? -12.822 -5.505 6.712 1.00 97.88 78 SER A CA 1
ATOM 620 C C . SER A 1 78 ? -13.695 -6.421 7.571 1.00 97.88 78 SER A C 1
ATOM 622 O O . SER A 1 78 ? -14.857 -6.107 7.822 1.00 97.88 78 SER A O 1
ATOM 624 N N . ASP A 1 79 ? -13.124 -7.519 8.073 1.00 98.50 79 ASP A N 1
ATOM 625 C CA . ASP A 1 79 ? -13.898 -8.625 8.646 1.00 98.50 79 ASP A CA 1
ATOM 626 C C . ASP A 1 79 ? -13.808 -8.680 10.180 1.00 98.50 79 ASP A C 1
ATOM 628 O O . ASP A 1 79 ? -14.693 -9.228 10.837 1.00 98.50 79 ASP A O 1
ATOM 632 N N . TRP A 1 80 ? -12.778 -8.070 10.781 1.00 98.12 80 TRP A N 1
ATOM 633 C CA . TRP A 1 80 ? -12.554 -8.062 12.234 1.00 98.12 80 TRP A CA 1
ATOM 634 C C . TRP A 1 80 ? -12.899 -6.721 12.889 1.00 98.12 80 TRP A C 1
ATOM 636 O O . TRP A 1 80 ? -12.327 -6.344 13.914 1.00 98.12 80 TRP A O 1
ATOM 646 N N . THR A 1 81 ? -13.884 -6.004 12.347 1.00 97.75 81 THR A N 1
ATOM 647 C CA . THR A 1 81 ? -14.331 -4.696 12.862 1.00 97.75 81 THR A CA 1
ATOM 648 C C . THR A 1 81 ? -14.856 -4.754 14.301 1.00 97.75 81 THR A C 1
ATOM 650 O O . THR A 1 81 ? -14.739 -3.777 15.030 1.00 97.75 81 THR A O 1
ATOM 653 N N . ASN A 1 82 ? -15.329 -5.909 14.780 1.00 98.12 82 ASN A N 1
ATOM 654 C CA . ASN A 1 82 ? -15.664 -6.104 16.201 1.00 98.12 82 ASN A CA 1
ATOM 655 C C . ASN A 1 82 ? -14.441 -6.032 17.136 1.00 98.12 82 ASN A C 1
ATOM 657 O O . ASN A 1 82 ? -14.602 -5.828 18.336 1.00 98.12 82 ASN A O 1
ATOM 661 N N . HIS A 1 83 ? -13.232 -6.227 16.604 1.00 98.25 83 HIS A N 1
ATOM 662 C CA . HIS A 1 83 ? -11.978 -6.155 17.349 1.00 98.25 83 HIS A CA 1
ATOM 663 C C . HIS A 1 83 ? -11.265 -4.816 17.129 1.00 98.25 83 HIS A C 1
ATOM 665 O O . HIS A 1 83 ? -10.940 -4.130 18.093 1.00 98.25 83 HIS A O 1
ATOM 671 N N . VAL A 1 84 ? -11.051 -4.423 15.867 1.00 98.38 84 VAL A N 1
ATOM 672 C CA . VAL A 1 84 ? -10.276 -3.215 15.516 1.00 98.38 84 VAL A CA 1
ATOM 673 C C . VAL A 1 84 ? -11.128 -1.948 15.379 1.00 98.38 84 VAL A C 1
ATOM 675 O O . VAL A 1 84 ? -10.591 -0.861 15.146 1.00 98.38 84 VAL A O 1
ATOM 678 N N . ALA A 1 85 ? -12.452 -2.075 15.532 1.00 97.75 85 ALA A N 1
ATOM 679 C CA . ALA A 1 85 ? -13.426 -1.006 15.329 1.00 97.75 85 ALA A CA 1
ATOM 680 C C . ALA A 1 85 ? -13.200 -0.288 13.985 1.00 97.75 85 ALA A C 1
ATOM 682 O O . ALA A 1 85 ? -12.877 -0.917 12.979 1.00 97.75 85 ALA A O 1
ATOM 683 N N . GLN A 1 86 ? -13.374 1.033 13.962 1.00 96.00 86 GLN A N 1
ATOM 684 C CA . GLN A 1 86 ? -13.075 1.874 12.798 1.00 96.00 86 GLN A CA 1
ATOM 685 C C . GLN A 1 86 ? -11.607 2.326 12.741 1.00 96.00 86 GLN A C 1
ATOM 687 O O . GLN A 1 86 ? -11.214 2.976 11.777 1.00 96.00 86 GLN A O 1
ATOM 692 N N . THR A 1 87 ? -10.802 2.005 13.759 1.00 98.12 87 THR A N 1
ATOM 693 C CA . THR A 1 87 ? -9.381 2.379 13.811 1.00 98.12 87 THR A CA 1
ATOM 694 C C . THR A 1 87 ? -8.561 1.544 12.833 1.00 98.12 87 THR A C 1
ATOM 696 O O . THR A 1 87 ? -7.729 2.086 12.109 1.00 98.12 87 THR A O 1
ATOM 699 N N . GLY A 1 88 ? -8.817 0.232 12.789 1.00 98.12 88 GLY A N 1
ATOM 700 C CA . GLY A 1 88 ? -8.072 -0.696 11.942 1.00 98.12 88 GLY A CA 1
ATOM 701 C C . GLY A 1 88 ? -6.612 -0.884 12.368 1.00 98.12 88 GLY A C 1
ATOM 702 O O . GLY A 1 88 ? -6.175 -0.431 13.426 1.00 98.12 88 GLY A O 1
ATOM 703 N N . VAL A 1 89 ? -5.857 -1.574 11.518 1.00 98.50 89 VAL A N 1
ATOM 704 C CA . VAL A 1 89 ? -4.415 -1.805 11.639 1.00 98.50 89 VAL A CA 1
ATOM 705 C C . VAL A 1 89 ? -3.697 -1.435 10.345 1.00 98.50 89 VAL A C 1
ATOM 707 O O . VAL A 1 89 ? -4.281 -1.421 9.257 1.00 98.50 89 VAL A O 1
ATOM 710 N N . THR A 1 90 ? -2.407 -1.148 10.464 1.00 98.31 90 THR A N 1
ATOM 711 C CA . THR A 1 90 ? -1.499 -0.885 9.341 1.00 98.31 90 THR A CA 1
ATOM 712 C C . THR A 1 90 ? -0.226 -1.711 9.508 1.00 98.31 90 THR A C 1
ATOM 714 O O . THR A 1 90 ? -0.037 -2.343 10.546 1.00 98.31 90 THR A O 1
ATOM 717 N N . CYS A 1 91 ? 0.683 -1.677 8.530 1.00 98.00 91 CYS A N 1
ATOM 718 C CA . CYS A 1 91 ? 1.982 -2.346 8.665 1.00 98.00 91 CYS A CA 1
ATOM 719 C C . CYS A 1 91 ? 2.749 -1.838 9.905 1.00 98.00 91 CYS A C 1
A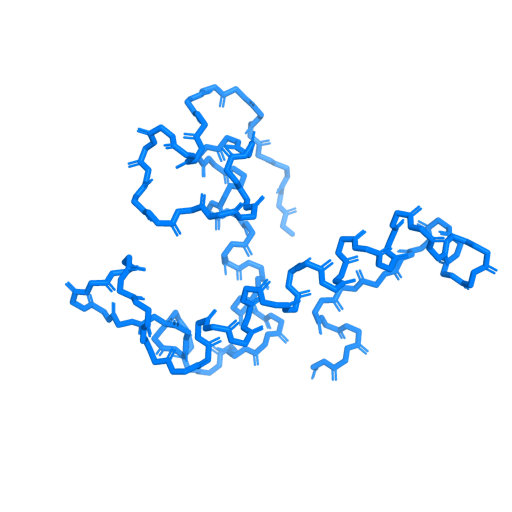TOM 721 O O . CYS A 1 91 ? 3.334 -2.635 10.632 1.00 98.00 91 CYS A O 1
ATOM 723 N N . TYR A 1 92 ? 2.640 -0.535 10.196 1.00 98.06 92 TYR A N 1
ATOM 724 C CA . TYR A 1 92 ? 3.272 0.136 11.341 1.00 98.06 92 TYR A CA 1
ATOM 725 C C . TYR A 1 92 ? 2.679 -0.237 12.703 1.00 98.06 92 TYR A C 1
ATOM 727 O O . TYR A 1 92 ? 3.206 0.104 13.753 1.00 98.06 92 TYR A O 1
ATOM 735 N N . THR A 1 93 ? 1.526 -0.905 12.725 1.00 98.25 93 THR A N 1
ATOM 736 C CA . THR A 1 93 ? 0.970 -1.399 13.987 1.00 98.25 93 THR A CA 1
ATOM 737 C C . THR A 1 93 ? 1.833 -2.528 14.563 1.00 98.25 93 THR A C 1
ATOM 739 O O . THR A 1 93 ? 1.800 -2.756 15.771 1.00 98.25 93 THR A O 1
ATOM 742 N N . CYS A 1 94 ? 2.591 -3.236 13.718 1.00 98.06 94 CYS A N 1
ATOM 743 C CA . CYS A 1 94 ? 3.398 -4.388 14.122 1.00 98.06 94 CYS A CA 1
ATOM 744 C C . CYS A 1 94 ? 4.903 -4.235 13.852 1.00 98.06 94 CYS A C 1
ATOM 746 O O . CYS A 1 94 ? 5.681 -4.853 14.576 1.00 98.06 94 CYS A O 1
ATOM 748 N N . HIS A 1 95 ? 5.297 -3.477 12.825 1.00 97.06 95 HIS A N 1
ATOM 749 C CA . HIS A 1 95 ? 6.693 -3.142 12.518 1.00 97.06 95 HIS A CA 1
ATOM 750 C C . HIS A 1 95 ? 7.107 -1.848 13.214 1.00 97.06 95 HIS A C 1
ATOM 752 O O . HIS A 1 95 ? 8.227 -1.829 13.772 1.00 97.06 95 HIS A O 1
#

InterPro domains:
  IPR003158 Photosynthetic reaction centre, cytochrome c subunit [PF02276] (2-95)
  IPR023119 Multihaem cytochrome, PRC subunit superfamily [G3DSA:1.10.468.10] (1-95)
  IPR036280 Multiheme cytochrome superfamily [SSF48695] (3-95)